Protein AF-A0A2E7LNW0-F1 (afdb_monomer_lite)

Secondary structure (DSSP, 8-state):
-HHHHHT--PPPTHHHHS-----SGGGG-S-EEEEEETTS--HHHHHHHHHHTT-TTEEEEEESS-S-HHHHSHHHHHHHHHHH-

Foldseek 3Di:
DVVVVVPDDDDDCVVVVDDDDCPVCVVVPQFAEQEAQPCADDPVSVVVLVVCPPPPSYHYHYDPHYPPCCVTPVPVVVVVVVVRD

Structure (mmCIF, N/CA/C/O backbone):
data_AF-A0A2E7LNW0-F1
#
_entry.id   AF-A0A2E7LNW0-F1
#
loop_
_atom_site.group_PDB
_atom_site.id
_atom_site.type_symbol
_atom_site.label_atom_id
_atom_site.label_alt_id
_atom_site.label_comp_id
_atom_site.label_asym_id
_atom_site.label_entity_id
_atom_site.label_seq_id
_atom_site.pdbx_PDB_ins_code
_atom_site.Cartn_x
_atom_site.Cartn_y
_atom_site.Cartn_z
_atom_site.occupancy
_atom_site.B_iso_or_equiv
_atom_site.auth_seq_id
_atom_site.auth_comp_id
_atom_site.auth_asym_id
_atom_site.auth_atom_id
_atom_site.pdbx_PDB_model_num
ATOM 1 N N . ARG A 1 1 ? 5.318 -2.209 -18.027 1.00 70.38 1 ARG A N 1
ATOM 2 C CA . ARG A 1 1 ? 6.540 -1.936 -17.228 1.00 70.38 1 ARG A CA 1
ATOM 3 C C . ARG A 1 1 ? 7.416 -0.827 -17.825 1.00 70.38 1 ARG A C 1
ATOM 5 O O . ARG A 1 1 ? 7.451 0.230 -17.218 1.00 70.38 1 ARG A O 1
ATOM 12 N N . TYR A 1 2 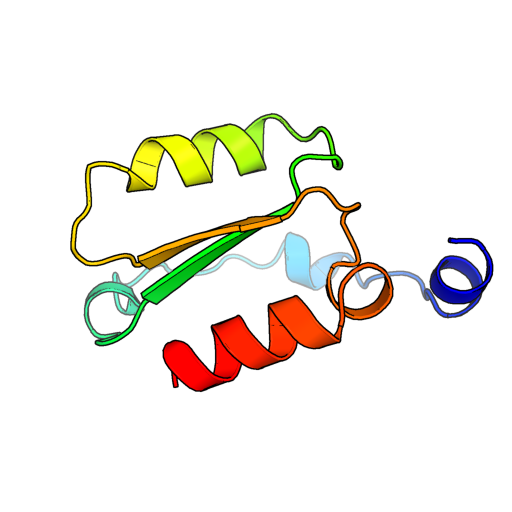? 8.005 -0.984 -19.020 1.00 80.81 2 TYR A N 1
ATOM 13 C CA . TYR A 1 2 ? 8.892 0.033 -19.633 1.00 80.81 2 TYR A CA 1
ATOM 14 C C . TYR A 1 2 ? 8.313 1.447 -19.737 1.00 80.81 2 TYR A C 1
ATOM 16 O O . TYR A 1 2 ? 8.995 2.413 -19.421 1.00 80.81 2 TYR A O 1
ATOM 24 N N . TRP A 1 3 ? 7.047 1.575 -20.143 1.00 86.38 3 TRP A N 1
ATOM 25 C CA . TRP A 1 3 ? 6.387 2.880 -20.180 1.00 86.38 3 TRP A CA 1
ATOM 26 C C . TRP A 1 3 ? 6.356 3.544 -18.795 1.00 86.38 3 TRP A C 1
ATOM 28 O O . TRP A 1 3 ? 6.748 4.695 -18.666 1.00 86.38 3 TRP A O 1
ATOM 38 N N . PHE A 1 4 ? 5.984 2.812 -17.743 1.00 84.38 4 PHE A N 1
ATOM 39 C CA . PHE A 1 4 ? 5.940 3.361 -16.387 1.00 84.38 4 PHE A CA 1
ATOM 40 C C . PHE A 1 4 ? 7.336 3.735 -15.872 1.00 84.38 4 PHE A C 1
ATOM 42 O O . PHE A 1 4 ? 7.525 4.806 -15.308 1.00 84.38 4 PHE A O 1
ATOM 49 N N . GLU A 1 5 ? 8.333 2.884 -16.121 1.00 87.00 5 GLU A N 1
ATOM 50 C CA . GLU A 1 5 ? 9.730 3.161 -15.764 1.00 87.00 5 GLU A CA 1
ATOM 51 C C . GLU A 1 5 ? 10.272 4.397 -16.500 1.00 87.00 5 GLU A C 1
ATOM 53 O O . GLU A 1 5 ? 11.022 5.169 -15.911 1.00 87.00 5 GLU A O 1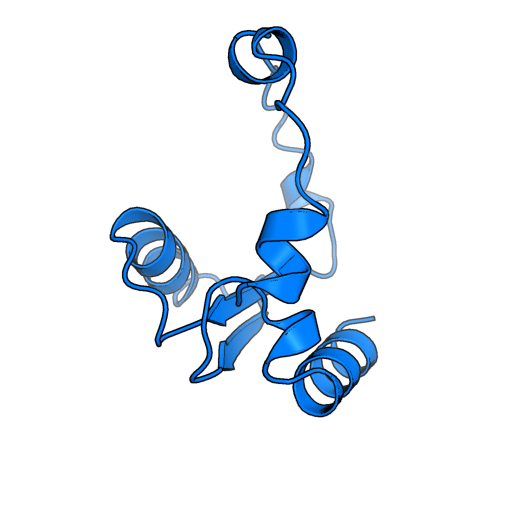
ATOM 58 N N . SER A 1 6 ? 9.837 4.649 -17.742 1.00 93.00 6 SER A N 1
ATOM 59 C CA . SER A 1 6 ? 10.220 5.855 -18.494 1.00 93.00 6 SER A CA 1
ATOM 60 C C . SER A 1 6 ? 9.661 7.159 -17.916 1.00 93.00 6 SER A C 1
ATOM 62 O O . SER A 1 6 ? 10.179 8.231 -18.220 1.00 93.00 6 SER A O 1
ATOM 64 N N . LEU A 1 7 ? 8.625 7.076 -17.076 1.00 91.81 7 LEU A N 1
ATOM 65 C CA . LEU A 1 7 ? 8.046 8.223 -16.377 1.00 91.81 7 LEU A CA 1
ATOM 66 C C . LEU A 1 7 ? 8.720 8.489 -15.022 1.00 91.81 7 LEU A C 1
ATOM 68 O O . LEU A 1 7 ? 8.437 9.508 -14.395 1.00 91.81 7 LEU A O 1
ATOM 72 N N . ALA A 1 8 ? 9.584 7.587 -14.546 1.00 91.38 8 ALA A N 1
ATOM 73 C CA . ALA A 1 8 ? 10.239 7.727 -13.253 1.00 91.38 8 ALA A CA 1
ATOM 74 C C . ALA A 1 8 ? 11.378 8.758 -13.302 1.00 91.38 8 ALA A C 1
ATOM 76 O O . ALA A 1 8 ? 12.205 8.770 -14.212 1.00 91.38 8 ALA A O 1
ATOM 77 N N . THR A 1 9 ? 11.462 9.591 -12.266 1.00 94.44 9 THR A N 1
ATOM 78 C CA . THR A 1 9 ? 12.573 10.525 -12.030 1.00 94.44 9 THR A CA 1
ATOM 79 C C . THR A 1 9 ? 13.313 10.145 -10.745 1.00 94.44 9 THR A C 1
ATOM 81 O O . THR A 1 9 ? 12.739 9.452 -9.902 1.00 94.44 9 THR A O 1
ATOM 84 N N . PRO A 1 10 ? 14.561 10.602 -10.527 1.00 94.44 10 PRO A N 1
ATOM 85 C CA . PRO A 1 10 ? 15.253 10.373 -9.260 1.00 94.44 10 PRO A CA 1
ATOM 86 C C . PRO A 1 10 ? 14.434 10.868 -8.055 1.00 94.44 10 PRO A C 1
ATOM 88 O O . PRO A 1 10 ? 14.040 12.033 -8.008 1.00 94.44 10 PRO A O 1
ATOM 91 N N . GLN A 1 11 ? 14.195 9.991 -7.074 1.00 92.56 11 GLN A N 1
ATOM 92 C CA . GLN A 1 11 ? 13.530 10.347 -5.818 1.00 92.56 11 GLN A CA 1
ATOM 93 C C . GLN A 1 11 ? 14.507 11.135 -4.923 1.00 92.56 11 GLN A C 1
ATOM 95 O O . GLN A 1 11 ? 15.608 10.641 -4.660 1.00 92.56 11 GLN A O 1
ATOM 100 N N . PRO A 1 12 ? 14.143 12.326 -4.408 1.00 95.19 12 PRO A N 1
ATOM 101 C CA . PRO A 1 12 ? 14.983 13.054 -3.460 1.00 95.19 12 PRO A CA 1
ATOM 102 C C . PRO A 1 12 ? 15.262 12.222 -2.200 1.00 95.19 12 PRO A C 1
ATOM 104 O O . PRO A 1 12 ? 14.339 11.817 -1.502 1.00 95.19 12 PRO A O 1
ATOM 107 N N . ILE A 1 13 ? 16.537 11.991 -1.870 1.00 95.56 13 ILE A N 1
ATOM 108 C CA . ILE A 1 13 ? 16.906 11.118 -0.740 1.00 95.56 13 ILE A CA 1
ATOM 109 C C . ILE A 1 13 ? 16.543 11.709 0.633 1.00 95.56 13 ILE A C 1
ATOM 111 O O . ILE A 1 13 ? 16.286 10.968 1.580 1.00 95.56 13 ILE A O 1
ATOM 115 N N . GLY A 1 14 ? 16.486 13.042 0.746 1.00 96.12 14 GLY A N 1
ATOM 116 C CA . GLY A 1 14 ? 16.255 13.737 2.016 1.00 96.12 14 GLY A CA 1
ATOM 117 C C . GLY A 1 14 ? 14.943 13.349 2.702 1.00 96.12 14 GLY A C 1
ATOM 118 O O . GLY A 1 14 ? 14.919 13.222 3.920 1.00 96.12 14 GLY A O 1
ATOM 119 N N . THR A 1 15 ? 13.880 13.064 1.940 1.00 93.25 15 THR A N 1
ATOM 120 C CA . THR A 1 15 ? 12.579 12.668 2.509 1.00 93.25 15 THR A CA 1
ATOM 121 C C . THR A 1 15 ? 12.624 11.311 3.206 1.00 93.25 15 THR A C 1
ATOM 123 O O . THR A 1 15 ? 11.859 11.086 4.133 1.00 93.25 15 THR A O 1
ATOM 126 N N . SER A 1 16 ? 13.513 10.410 2.777 1.00 93.38 16 SER A N 1
ATOM 127 C CA . SER A 1 16 ? 13.680 9.088 3.395 1.00 93.38 16 SER A CA 1
ATOM 128 C C . SER A 1 16 ? 14.540 9.130 4.660 1.00 93.38 16 SER A C 1
ATOM 130 O O . SER A 1 16 ? 14.472 8.215 5.473 1.00 93.38 16 SER A O 1
ATOM 132 N N . LEU A 1 17 ? 15.373 10.166 4.804 1.00 96.06 17 LEU A N 1
ATOM 133 C CA . LEU A 1 17 ? 16.266 10.365 5.951 1.00 96.06 17 LEU A CA 1
ATOM 134 C C . LEU A 1 17 ? 15.679 11.312 7.001 1.00 96.06 17 LEU A C 1
ATOM 136 O O . LEU A 1 17 ? 16.193 11.391 8.114 1.00 96.06 17 LEU A O 1
ATOM 140 N N . GLN A 1 18 ? 14.631 12.050 6.644 1.00 96.12 18 GLN A N 1
ATOM 141 C CA . GLN A 1 18 ? 13.957 12.953 7.556 1.00 96.12 18 GLN A CA 1
ATOM 142 C C . GLN A 1 18 ? 13.227 12.153 8.639 1.00 96.12 18 GLN A C 1
ATOM 144 O O . GLN A 1 18 ? 12.367 11.322 8.351 1.00 96.12 18 GLN A O 1
ATOM 149 N N . GLU A 1 19 ? 13.557 12.436 9.897 1.00 96.25 19 GLU A N 1
ATOM 150 C CA . GLU A 1 19 ? 12.892 11.828 11.043 1.00 96.25 19 GLU A CA 1
ATOM 151 C C . GLU A 1 19 ? 11.405 12.212 11.090 1.00 96.25 19 GLU A C 1
ATOM 153 O O . GLU A 1 19 ? 11.022 13.353 10.809 1.00 96.25 19 GLU A O 1
ATOM 158 N N . ILE A 1 20 ? 10.565 11.251 11.477 1.00 94.69 20 ILE A N 1
ATOM 159 C CA . ILE A 1 20 ? 9.140 11.464 11.721 1.00 94.69 20 ILE A CA 1
ATOM 160 C C . ILE A 1 20 ? 8.786 11.093 13.159 1.00 94.69 20 ILE A C 1
ATOM 162 O O . ILE A 1 20 ? 9.258 10.094 13.699 1.00 94.69 20 ILE A O 1
ATOM 166 N N . THR A 1 21 ? 7.893 11.867 13.772 1.00 95.94 21 THR A N 1
ATOM 167 C CA . THR A 1 21 ? 7.328 11.539 15.085 1.00 95.94 21 THR A CA 1
ATOM 168 C C . THR A 1 21 ? 6.021 10.770 14.912 1.00 95.94 21 THR A C 1
ATOM 170 O O . THR A 1 21 ? 5.014 11.317 14.457 1.00 95.94 21 THR A O 1
ATOM 173 N N . LEU A 1 22 ? 6.009 9.497 15.310 1.00 95.56 22 LEU A N 1
ATOM 174 C CA . LEU A 1 22 ? 4.803 8.670 15.296 1.00 95.56 22 LEU A CA 1
ATOM 175 C C . LEU A 1 22 ? 3.945 8.962 16.532 1.00 95.56 22 LEU A C 1
ATOM 177 O O . LEU A 1 22 ? 4.214 8.488 17.629 1.00 95.56 22 LEU A O 1
ATOM 181 N N . THR A 1 23 ? 2.878 9.736 16.348 1.00 96.44 23 THR A N 1
ATOM 182 C CA . THR A 1 23 ? 1.976 10.161 17.437 1.00 96.44 23 THR A CA 1
ATOM 183 C C . THR A 1 23 ? 0.848 9.170 17.738 1.00 96.44 23 THR A C 1
ATOM 185 O O . THR A 1 23 ? 0.003 9.432 18.589 1.00 96.44 23 THR A O 1
ATOM 188 N N . GLY A 1 24 ? 0.760 8.065 16.992 1.00 95.38 24 GLY A N 1
ATOM 189 C CA . GLY A 1 24 ? -0.401 7.170 17.031 1.00 95.38 24 GLY A CA 1
A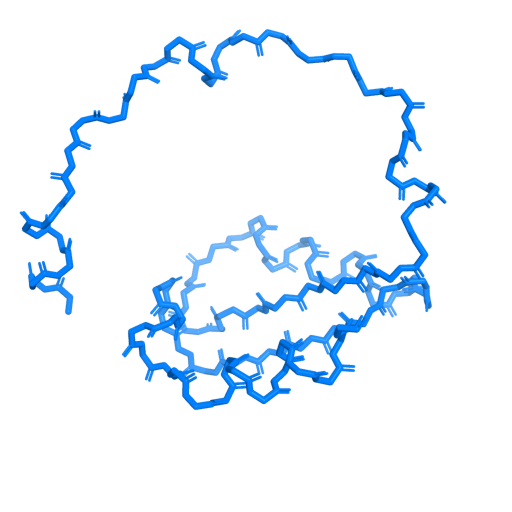TOM 190 C C . GLY A 1 24 ? -1.649 7.749 16.353 1.00 95.38 24 GLY A C 1
ATOM 191 O O . GLY A 1 24 ? -2.724 7.163 16.452 1.00 95.38 24 GLY A O 1
ATOM 192 N N . ALA A 1 25 ? -1.529 8.868 15.623 1.00 95.06 25 ALA A N 1
ATOM 193 C CA . ALA A 1 25 ? -2.643 9.503 14.913 1.00 95.06 25 ALA A CA 1
ATOM 194 C C . ALA A 1 25 ? -3.385 8.561 13.947 1.00 95.06 25 ALA A C 1
ATOM 196 O O . ALA A 1 25 ? -4.572 8.773 13.712 1.00 95.06 25 ALA A O 1
ATOM 197 N N . ILE A 1 26 ? -2.723 7.509 13.453 1.00 92.94 26 ILE A N 1
ATOM 198 C CA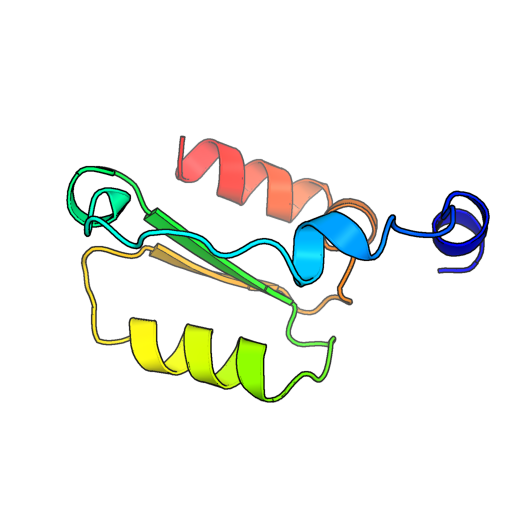 . ILE A 1 26 ? -3.331 6.449 12.638 1.00 92.94 26 ILE A CA 1
ATOM 199 C C . ILE A 1 26 ? -4.517 5.765 13.336 1.00 92.94 26 ILE A C 1
ATOM 201 O O . ILE A 1 26 ? -5.479 5.389 12.676 1.00 92.94 26 ILE A O 1
ATOM 205 N N . ASN A 1 27 ? -4.512 5.681 14.670 1.00 91.75 27 ASN A N 1
ATOM 206 C CA . ASN A 1 27 ? -5.607 5.090 15.445 1.00 91.75 27 ASN A CA 1
ATOM 207 C C . ASN A 1 27 ? -6.891 5.932 15.398 1.00 91.75 27 ASN A C 1
ATOM 209 O O . ASN A 1 27 ? -7.956 5.442 15.756 1.00 91.75 27 ASN A O 1
ATOM 213 N N . ARG A 1 28 ? -6.803 7.194 14.954 1.00 95.12 28 ARG A N 1
ATOM 214 C CA . ARG A 1 28 ? -7.960 8.080 14.752 1.00 95.12 28 ARG A CA 1
ATOM 215 C C . ARG A 1 28 ? -8.551 7.974 13.346 1.00 95.12 28 ARG A C 1
ATOM 217 O O . ARG A 1 28 ? -9.582 8.587 13.093 1.00 95.12 28 ARG A O 1
ATOM 224 N N . VAL A 1 29 ? -7.904 7.248 12.431 1.00 94.69 29 VAL A N 1
ATOM 225 C CA . VAL A 1 29 ? -8.406 7.050 11.069 1.00 94.69 29 VAL A CA 1
ATOM 226 C C . VAL A 1 29 ? -9.507 5.982 11.114 1.00 94.69 29 VAL A C 1
ATOM 228 O O . VAL A 1 29 ? -9.207 4.833 11.445 1.00 94.69 29 VAL A O 1
ATOM 231 N N . PRO A 1 30 ? -10.771 6.329 10.800 1.00 93.56 30 PRO A N 1
ATOM 232 C CA . PRO A 1 30 ? -11.903 5.424 11.002 1.00 93.56 30 PRO A CA 1
ATOM 233 C C . PRO A 1 30 ? -11.960 4.289 9.975 1.00 93.56 30 PRO A C 1
ATOM 235 O O . PRO A 1 30 ? -12.479 3.220 10.277 1.00 93.56 30 PRO A O 1
ATOM 238 N N . LYS A 1 31 ? -11.434 4.514 8.766 1.00 95.38 31 LYS A N 1
ATOM 239 C CA . LYS A 1 31 ? -11.398 3.533 7.679 1.00 95.38 31 LYS A CA 1
ATOM 240 C C . LYS A 1 31 ? -9.956 3.329 7.243 1.00 95.38 31 LYS A C 1
ATOM 242 O O . LYS A 1 31 ? -9.319 4.261 6.756 1.00 95.38 31 LYS A O 1
ATOM 247 N N . LYS A 1 32 ? -9.437 2.121 7.439 1.00 96.25 32 LYS A N 1
ATOM 248 C CA . LYS A 1 32 ? -8.080 1.738 7.046 1.00 96.25 32 LYS A CA 1
ATOM 249 C C . LYS A 1 32 ? -8.168 0.524 6.138 1.00 96.25 32 LYS A C 1
ATOM 251 O O . LYS A 1 32 ? -8.892 -0.424 6.441 1.00 96.25 32 LYS A O 1
ATOM 256 N N . CYS A 1 33 ? -7.435 0.551 5.034 1.00 97.06 33 CYS A N 1
ATOM 257 C CA . CYS A 1 33 ? -7.324 -0.597 4.151 1.00 97.06 33 CYS A CA 1
ATOM 258 C C . CYS A 1 33 ? -5.873 -0.845 3.749 1.00 97.06 33 CYS A C 1
ATOM 260 O O . CYS A 1 33 ? -5.058 0.080 3.722 1.00 97.06 33 CYS A O 1
ATOM 262 N N . TYR A 1 34 ? -5.560 -2.102 3.454 1.00 97.56 34 TYR A N 1
ATOM 263 C CA . TYR A 1 34 ? -4.284 -2.511 2.884 1.00 97.56 34 TYR A CA 1
ATOM 264 C C . TYR A 1 34 ? -4.553 -3.380 1.656 1.00 97.56 34 TYR A C 1
ATOM 266 O O . TYR A 1 34 ? -5.308 -4.348 1.739 1.00 97.56 34 TYR A O 1
ATOM 274 N N . ILE A 1 35 ? -3.917 -3.048 0.531 1.00 97.94 35 ILE A N 1
ATOM 275 C CA . ILE A 1 35 ? -4.063 -3.762 -0.743 1.00 97.94 35 ILE A CA 1
ATOM 276 C C . ILE A 1 35 ? -2.713 -4.395 -1.102 1.00 97.94 35 ILE A C 1
ATOM 278 O O . ILE A 1 35 ? -1.729 -3.693 -1.338 1.00 97.94 35 ILE A O 1
ATOM 282 N N . ARG A 1 36 ? -2.642 -5.729 -1.123 1.00 98.12 36 ARG A N 1
ATOM 283 C CA . ARG A 1 36 ? -1.420 -6.503 -1.388 1.00 98.12 36 ARG A CA 1
ATOM 284 C C . ARG A 1 36 ? -1.336 -6.921 -2.859 1.00 98.12 36 ARG A C 1
ATOM 286 O O . ARG A 1 36 ? -2.115 -7.743 -3.321 1.00 98.12 36 ARG A O 1
ATOM 293 N N . ALA A 1 37 ? -0.316 -6.441 -3.569 1.00 98.19 37 ALA A N 1
ATOM 294 C CA . ALA A 1 37 ? -0.022 -6.856 -4.946 1.00 98.19 37 ALA A CA 1
ATOM 295 C C . ALA A 1 37 ? 0.813 -8.154 -4.995 1.00 98.19 37 ALA A C 1
ATOM 297 O O . ALA A 1 37 ? 2.043 -8.110 -4.945 1.00 98.19 37 ALA A O 1
ATOM 298 N N . THR A 1 38 ? 0.177 -9.323 -5.005 1.00 97.69 38 THR A N 1
ATOM 299 C CA . THR A 1 38 ? 0.828 -10.607 -4.670 1.00 97.69 38 THR A CA 1
ATOM 300 C C . THR A 1 38 ? 1.889 -11.071 -5.664 1.00 97.69 38 THR A C 1
ATOM 302 O O . THR A 1 38 ? 2.796 -11.788 -5.249 1.00 97.69 38 THR A O 1
ATOM 305 N N . ALA A 1 39 ? 1.851 -10.622 -6.924 1.00 96.94 39 ALA A N 1
ATOM 306 C CA . ALA A 1 39 ? 2.898 -10.931 -7.904 1.00 96.94 39 ALA A CA 1
ATOM 307 C C . ALA A 1 39 ? 4.147 -10.035 -7.759 1.00 96.94 39 ALA A C 1
ATOM 309 O O . ALA A 1 39 ? 5.155 -10.255 -8.429 1.00 96.94 39 ALA A O 1
ATOM 310 N N . TYR A 1 40 ? 4.115 -9.034 -6.872 1.00 95.81 40 TYR A N 1
ATOM 311 C CA . TYR A 1 40 ? 5.301 -8.298 -6.443 1.00 95.81 40 TYR A CA 1
ATOM 312 C C . TYR A 1 40 ? 5.882 -8.921 -5.170 1.00 95.81 40 TYR A C 1
ATOM 314 O O . TYR A 1 40 ? 5.336 -8.765 -4.070 1.00 95.81 40 TYR A O 1
ATOM 322 N N . GLU A 1 41 ? 6.993 -9.641 -5.319 1.00 95.00 41 GLU A N 1
ATOM 323 C CA . GLU A 1 41 ? 7.696 -10.294 -4.216 1.00 95.00 41 GLU A CA 1
ATOM 324 C C . GLU A 1 41 ? 8.462 -9.269 -3.371 1.00 95.00 41 GLU A C 1
ATOM 326 O O . GLU A 1 41 ? 9.498 -8.740 -3.771 1.00 95.00 41 GLU A O 1
ATOM 331 N N . HIS A 1 42 ? 7.942 -8.978 -2.177 1.00 95.06 42 HIS A N 1
ATOM 332 C CA . HIS A 1 42 ? 8.602 -8.102 -1.216 1.00 95.06 42 HIS A CA 1
ATOM 333 C C . HIS A 1 42 ? 8.272 -8.537 0.214 1.00 95.06 42 HIS A C 1
ATOM 335 O O . HIS A 1 42 ? 7.136 -8.394 0.676 1.00 95.06 42 HIS A O 1
ATOM 341 N N . GLN A 1 43 ? 9.277 -9.060 0.923 1.00 91.50 43 GLN A N 1
ATOM 342 C CA . GLN A 1 43 ? 9.110 -9.702 2.236 1.00 91.50 43 GLN A CA 1
ATOM 343 C C . GLN A 1 43 ? 8.394 -8.815 3.264 1.00 91.50 43 GLN A C 1
ATOM 345 O O . GLN A 1 43 ? 7.506 -9.278 3.974 1.00 91.50 43 GLN A O 1
ATOM 350 N N . TYR A 1 44 ? 8.706 -7.517 3.289 1.00 96.56 44 TYR A N 1
ATOM 351 C CA . TYR A 1 44 ? 8.097 -6.591 4.241 1.00 96.56 44 TYR A CA 1
ATOM 352 C C . TYR A 1 44 ? 6.625 -6.318 3.928 1.00 96.56 44 TYR A C 1
ATOM 354 O O . TYR A 1 44 ? 5.824 -6.178 4.843 1.00 96.56 44 TYR A O 1
ATOM 362 N N . PHE A 1 45 ? 6.235 -6.292 2.649 1.00 96.94 45 PHE A N 1
ATOM 363 C CA . PHE A 1 45 ? 4.839 -6.027 2.280 1.00 96.94 45 PHE A CA 1
ATOM 364 C C . PHE A 1 45 ? 3.946 -7.214 2.631 1.00 96.94 45 PHE A C 1
ATOM 366 O O . PHE A 1 45 ? 2.831 -7.026 3.110 1.00 96.94 45 PHE A O 1
ATOM 373 N N . GLN A 1 46 ? 4.465 -8.432 2.462 1.00 96.31 46 GLN A N 1
ATOM 374 C CA . GLN A 1 46 ? 3.775 -9.626 2.929 1.00 96.31 46 GLN A CA 1
ATOM 375 C C . GLN A 1 46 ? 3.661 -9.643 4.460 1.00 96.31 46 GLN A C 1
ATOM 377 O O . GLN A 1 46 ? 2.568 -9.838 4.981 1.00 96.31 46 GLN A O 1
ATOM 382 N N . ALA A 1 47 ? 4.749 -9.342 5.176 1.00 97.62 47 ALA A N 1
ATOM 383 C CA . ALA A 1 47 ? 4.739 -9.287 6.637 1.00 97.62 47 ALA A CA 1
ATOM 384 C C . ALA A 1 47 ? 3.732 -8.261 7.189 1.00 97.62 47 ALA A C 1
ATOM 386 O O . ALA A 1 47 ? 3.025 -8.560 8.150 1.00 97.62 47 ALA A O 1
ATOM 387 N N . TYR A 1 48 ? 3.616 -7.077 6.574 1.00 96.81 48 TYR A N 1
ATOM 388 C CA . TYR A 1 48 ? 2.606 -6.091 6.968 1.00 96.81 48 TYR A CA 1
ATOM 389 C C . TYR A 1 48 ? 1.190 -6.611 6.729 1.00 96.81 48 TYR A C 1
ATOM 391 O O . TYR A 1 48 ? 0.381 -6.569 7.653 1.00 96.81 48 TYR A O 1
ATOM 399 N N . TYR A 1 49 ? 0.906 -7.163 5.545 1.00 97.94 49 TYR A N 1
ATOM 400 C CA . TYR A 1 49 ? -0.395 -7.767 5.247 1.00 97.94 49 TYR A CA 1
ATOM 401 C C . TYR A 1 49 ? -0.769 -8.838 6.277 1.00 97.94 49 TYR A C 1
ATOM 403 O O . TYR A 1 49 ? -1.862 -8.810 6.837 1.00 97.94 49 TYR A O 1
ATOM 411 N N . ASP A 1 50 ? 0.164 -9.740 6.585 1.00 97.81 50 ASP A N 1
ATOM 412 C CA . ASP A 1 50 ? -0.059 -10.821 7.541 1.00 97.81 50 ASP A CA 1
ATOM 413 C C . ASP A 1 50 ? -0.256 -10.309 8.972 1.00 97.81 50 ASP A C 1
ATOM 415 O O . ASP A 1 50 ? -1.150 -10.791 9.666 1.00 97.81 50 ASP A O 1
ATOM 419 N N . SER A 1 51 ? 0.503 -9.293 9.400 1.00 96.94 51 SER A N 1
ATOM 420 C CA . SER A 1 51 ? 0.347 -8.691 10.734 1.00 96.94 51 SER A CA 1
ATOM 421 C C . SER A 1 51 ? -1.017 -8.033 10.952 1.00 96.94 51 SER A C 1
ATOM 423 O O . SER A 1 51 ? -1.490 -7.951 12.083 1.00 96.94 51 SER A O 1
ATOM 425 N N . LEU A 1 52 ? -1.666 -7.585 9.873 1.00 97.25 52 LEU A N 1
ATOM 426 C CA . LEU A 1 52 ? -2.958 -6.910 9.928 1.00 97.25 52 LEU A CA 1
ATOM 427 C C . LEU A 1 52 ? -4.139 -7.887 9.889 1.00 97.25 52 LEU A C 1
ATOM 429 O O . LEU A 1 52 ? -5.256 -7.483 10.191 1.00 97.25 52 LEU A O 1
ATOM 433 N N . LYS A 1 53 ? -3.928 -9.174 9.572 1.00 97.00 53 LYS A N 1
ATOM 434 C CA . LYS A 1 53 ? -5.016 -10.170 9.481 1.00 97.00 53 LYS A CA 1
ATOM 435 C C . LYS A 1 53 ? -5.792 -10.346 10.786 1.00 97.00 53 LYS A C 1
ATOM 437 O O . LYS A 1 53 ? -6.966 -10.701 10.748 1.00 97.00 53 LYS A O 1
ATOM 442 N N . SER A 1 54 ? -5.147 -10.118 11.929 1.00 95.94 54 SER A N 1
ATOM 443 C CA . SER A 1 54 ? -5.790 -10.176 13.246 1.00 95.94 54 SER A CA 1
ATOM 444 C C . SER A 1 54 ? -6.387 -8.843 13.710 1.00 95.94 54 SER A C 1
ATOM 446 O O . SER A 1 54 ? -7.026 -8.811 14.758 1.00 95.94 54 SER A O 1
ATOM 448 N N . ASP A 1 55 ? -6.176 -7.746 12.979 1.00 95.81 55 ASP A N 1
ATOM 449 C CA . ASP A 1 55 ? -6.679 -6.418 13.334 1.00 95.81 55 ASP A CA 1
ATOM 450 C C . ASP A 1 55 ? -7.940 -6.090 12.522 1.00 95.81 55 ASP A C 1
ATOM 452 O O . ASP A 1 55 ? -7.879 -5.655 11.373 1.00 95.81 55 ASP A O 1
ATOM 456 N N . SER A 1 56 ? -9.107 -6.258 13.150 1.00 94.38 56 SER A N 1
ATOM 457 C CA . SER A 1 56 ? -10.410 -5.995 12.524 1.00 94.38 56 SER A CA 1
ATOM 458 C C . SER A 1 56 ? -10.654 -4.524 12.175 1.00 94.38 56 SER A C 1
ATOM 460 O O . SER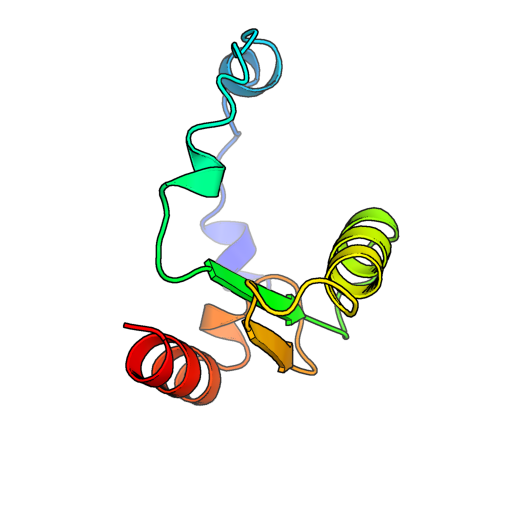 A 1 56 ? -11.624 -4.216 11.483 1.00 94.38 56 SER A O 1
ATOM 462 N N . SER A 1 57 ? -9.792 -3.605 12.624 1.00 95.06 57 SER A N 1
ATOM 463 C CA . SER A 1 57 ? -9.854 -2.199 12.222 1.00 95.06 57 SER A CA 1
ATOM 464 C C . SER A 1 57 ? -9.281 -1.940 10.822 1.00 95.06 57 SER A C 1
ATOM 466 O O . SER A 1 57 ? -9.341 -0.802 10.347 1.00 95.06 57 SER A O 1
ATOM 468 N N . TRP A 1 58 ? -8.744 -2.968 10.155 1.00 97.31 58 TRP A N 1
ATOM 469 C CA . TRP A 1 58 ? -8.265 -2.919 8.776 1.00 97.31 58 TRP A CA 1
ATOM 470 C C . TRP A 1 58 ? -9.105 -3.794 7.851 1.00 97.31 58 TRP A C 1
ATOM 472 O O . TRP A 1 58 ? -9.416 -4.942 8.159 1.00 97.31 58 TRP A O 1
ATOM 482 N N . LYS A 1 59 ? -9.402 -3.274 6.658 1.00 97.69 59 LYS A N 1
ATOM 483 C CA . LYS A 1 59 ? -9.909 -4.073 5.539 1.00 97.69 59 LYS A CA 1
ATOM 484 C C . LYS A 1 59 ? -8.744 -4.501 4.650 1.00 97.69 59 LYS A C 1
ATOM 486 O O . LYS A 1 59 ? -7.959 -3.663 4.205 1.00 97.69 59 LYS A O 1
ATOM 491 N N . LEU A 1 60 ? -8.612 -5.800 4.416 1.00 98.25 60 LEU A N 1
ATOM 492 C CA . LEU A 1 60 ? -7.515 -6.366 3.637 1.00 98.25 60 LEU A CA 1
ATOM 493 C C . LEU A 1 60 ? -8.009 -6.820 2.269 1.00 98.25 60 LEU A C 1
ATOM 495 O O . LEU A 1 60 ? -9.051 -7.462 2.165 1.00 98.25 60 LEU A O 1
ATOM 499 N N . PHE A 1 61 ? -7.230 -6.500 1.244 1.00 98.12 61 PHE A N 1
ATOM 500 C CA . PHE A 1 61 ? -7.426 -6.964 -0.120 1.00 98.12 61 PHE A CA 1
ATOM 501 C C . PHE A 1 61 ? -6.104 -7.475 -0.665 1.00 98.12 61 PHE A C 1
ATOM 503 O O . PHE A 1 61 ? -5.035 -6.968 -0.313 1.00 98.12 61 PHE A O 1
ATOM 510 N N . ASP A 1 62 ? -6.174 -8.420 -1.585 1.00 97.44 62 ASP A N 1
ATOM 511 C CA . ASP A 1 62 ? -5.039 -8.805 -2.397 1.00 97.44 62 ASP A CA 1
ATOM 512 C C . ASP A 1 62 ? -5.437 -8.894 -3.870 1.00 97.44 62 ASP A C 1
ATOM 514 O O . ASP A 1 62 ? -6.588 -9.137 -4.221 1.00 97.44 62 ASP A O 1
ATOM 518 N N . LEU A 1 63 ? -4.475 -8.584 -4.733 1.00 98.31 63 LEU A N 1
ATOM 519 C CA . LEU A 1 63 ? -4.617 -8.584 -6.182 1.00 98.31 63 LEU A CA 1
ATOM 520 C C . LEU A 1 63 ? -3.383 -9.251 -6.774 1.00 98.31 63 LEU A C 1
ATOM 522 O O . LEU A 1 63 ? -2.253 -8.942 -6.385 1.00 98.31 63 LEU A O 1
ATOM 526 N N . HIS A 1 64 ? -3.579 -10.156 -7.729 1.00 97.75 64 HIS A N 1
ATOM 527 C CA . HIS A 1 64 ? -2.474 -10.849 -8.385 1.00 97.75 64 HIS A CA 1
ATOM 528 C C . HIS A 1 64 ? -1.850 -9.999 -9.497 1.00 97.75 64 HIS A C 1
ATOM 530 O O . HIS A 1 64 ? -2.012 -10.267 -10.683 1.00 97.75 64 HIS A O 1
ATOM 536 N N . CYS A 1 65 ? -1.135 -8.949 -9.092 1.00 96.94 65 CYS A N 1
ATOM 537 C CA . CYS A 1 65 ? -0.476 -7.996 -9.980 1.00 96.94 65 CYS A CA 1
ATOM 538 C C . CYS A 1 65 ? 0.882 -7.531 -9.435 1.00 96.94 65 CYS A C 1
ATOM 540 O O . CYS A 1 65 ? 1.269 -7.864 -8.307 1.00 96.94 65 CYS A O 1
ATOM 542 N N . GLY A 1 66 ? 1.633 -6.804 -10.265 1.00 95.25 66 GLY A N 1
ATOM 543 C CA . GLY A 1 66 ? 2.894 -6.186 -9.884 1.00 95.25 66 GLY A CA 1
ATOM 544 C C . GLY A 1 66 ? 2.691 -4.957 -8.995 1.00 95.25 66 GLY A C 1
ATOM 545 O O . GLY A 1 66 ? 1.584 -4.601 -8.607 1.00 95.25 66 GLY A O 1
ATOM 546 N N . HIS A 1 67 ? 3.789 -4.279 -8.652 1.00 93.62 67 HIS A N 1
ATOM 547 C CA . HIS A 1 67 ? 3.746 -3.164 -7.697 1.00 93.62 67 HIS A CA 1
ATOM 548 C C . HIS A 1 67 ? 2.861 -1.994 -8.157 1.00 93.62 67 HIS A C 1
ATOM 550 O O . HIS A 1 67 ? 2.309 -1.268 -7.334 1.00 93.62 67 HIS A O 1
ATOM 556 N N . ILE A 1 68 ? 2.722 -1.814 -9.471 1.00 94.06 68 ILE A N 1
ATOM 557 C CA . ILE A 1 68 ? 1.985 -0.703 -10.073 1.00 94.06 68 ILE A CA 1
ATOM 558 C C . ILE A 1 68 ? 0.532 -1.137 -10.292 1.00 94.06 68 ILE A C 1
ATOM 560 O O . ILE A 1 68 ? 0.066 -1.269 -11.421 1.00 94.06 68 ILE A O 1
ATOM 564 N N . VAL A 1 69 ? -0.185 -1.373 -9.189 1.00 96.44 69 VAL A N 1
ATOM 565 C CA . VAL A 1 69 ? -1.557 -1.917 -9.181 1.00 96.44 69 VAL A CA 1
ATOM 566 C C . VAL A 1 69 ? -2.497 -1.111 -10.080 1.00 96.44 69 VAL A C 1
ATOM 568 O O . VAL A 1 69 ? -3.289 -1.683 -10.816 1.00 96.44 69 VAL A O 1
ATOM 571 N N . MET A 1 70 ? -2.368 0.218 -10.091 1.00 95.06 70 MET A N 1
ATOM 572 C CA . MET A 1 70 ? -3.195 1.102 -10.918 1.00 95.06 70 MET A CA 1
ATOM 573 C C . MET A 1 70 ? -2.938 0.989 -12.425 1.00 95.06 70 MET A C 1
ATOM 575 O O . MET A 1 70 ? -3.759 1.452 -13.207 1.00 95.06 70 MET A O 1
ATOM 579 N N . ALA A 1 71 ? -1.802 0.430 -12.842 1.00 94.00 71 ALA A N 1
ATOM 580 C CA . ALA A 1 71 ? -1.532 0.141 -14.248 1.00 94.00 71 ALA A CA 1
ATOM 581 C C . ALA A 1 71 ? -1.911 -1.301 -14.605 1.00 94.00 71 ALA A C 1
ATOM 583 O O . ALA A 1 71 ? -2.376 -1.544 -15.715 1.00 94.00 71 ALA A O 1
ATOM 584 N N . ASP A 1 72 ? -1.715 -2.235 -13.672 1.00 95.38 72 ASP A N 1
ATOM 585 C CA . ASP A 1 72 ? -1.925 -3.662 -13.911 1.00 95.38 72 ASP A CA 1
ATOM 586 C C . ASP A 1 72 ? -3.401 -4.083 -13.752 1.00 95.38 72 ASP A C 1
ATOM 588 O O . ASP A 1 72 ? -3.896 -4.866 -14.557 1.00 95.38 72 ASP A O 1
ATOM 592 N N . MET A 1 73 ? -4.105 -3.565 -12.737 1.00 97.81 73 MET A N 1
ATOM 593 C CA . MET A 1 73 ? -5.506 -3.885 -12.401 1.00 97.81 73 MET A CA 1
ATOM 594 C C . MET A 1 73 ? -6.303 -2.612 -12.038 1.00 97.81 73 MET A C 1
ATOM 596 O O . MET A 1 73 ? -6.736 -2.438 -10.894 1.00 97.81 73 MET A O 1
ATOM 600 N N . PRO A 1 74 ? -6.451 -1.657 -12.980 1.00 97.38 74 PRO A N 1
ATOM 601 C CA . PRO A 1 74 ? -7.066 -0.355 -12.713 1.00 97.38 74 PRO A CA 1
ATOM 602 C C . PRO A 1 74 ? -8.539 -0.437 -12.295 1.00 97.38 74 PRO A C 1
ATOM 604 O O . PRO A 1 74 ? -8.978 0.382 -11.489 1.00 97.38 74 PRO A O 1
ATOM 607 N N . VAL A 1 75 ? -9.302 -1.387 -12.846 1.00 98.50 75 VAL A N 1
ATOM 608 C CA . VAL A 1 75 ? -10.744 -1.515 -12.581 1.00 98.50 75 VAL A CA 1
ATO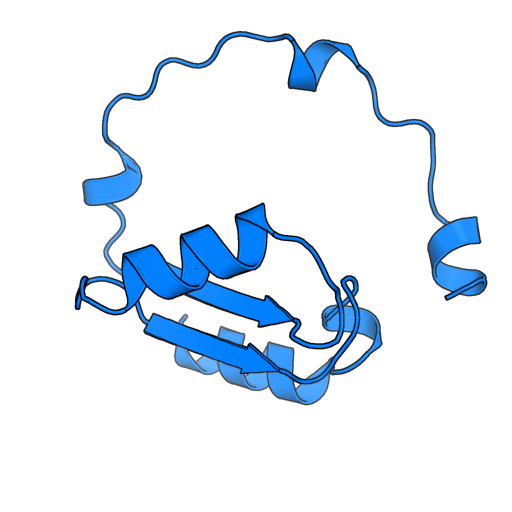M 609 C C . VAL A 1 75 ? -10.964 -2.075 -11.182 1.00 98.50 75 VAL A C 1
ATOM 611 O O . VAL A 1 75 ? -11.657 -1.457 -10.382 1.00 98.50 75 VAL A O 1
ATOM 614 N N . GLU A 1 76 ? -10.296 -3.175 -10.853 1.00 98.56 76 GLU A N 1
ATOM 615 C CA . GLU A 1 76 ? -10.384 -3.836 -9.554 1.00 98.56 76 GLU A CA 1
ATOM 616 C C . GLU A 1 76 ? -9.882 -2.918 -8.436 1.00 98.56 76 GLU A C 1
ATOM 618 O O . GLU A 1 76 ? -10.493 -2.825 -7.372 1.00 98.56 76 GLU A O 1
ATOM 623 N N . LEU A 1 77 ? -8.795 -2.178 -8.684 1.00 98.31 77 LEU A N 1
ATOM 624 C CA . LEU A 1 77 ? -8.332 -1.166 -7.742 1.00 98.31 77 LEU A CA 1
ATOM 625 C C . LEU A 1 77 ? -9.387 -0.075 -7.528 1.00 98.31 77 LEU A C 1
ATOM 627 O O . LEU A 1 77 ? -9.629 0.312 -6.387 1.00 98.31 77 LEU A O 1
ATOM 631 N N . ALA A 1 78 ? -10.012 0.429 -8.596 1.00 98.44 78 ALA A N 1
ATOM 632 C CA . ALA A 1 78 ? -11.046 1.453 -8.482 1.00 98.44 78 ALA A CA 1
ATOM 633 C C . ALA A 1 78 ? -12.269 0.946 -7.703 1.00 98.44 78 ALA A C 1
ATOM 635 O O . ALA A 1 78 ? -12.773 1.664 -6.843 1.00 98.44 78 ALA A O 1
ATOM 636 N N . GLU A 1 79 ? -12.708 -0.290 -7.947 1.00 98.38 79 GLU A N 1
ATOM 637 C CA . GLU A 1 79 ? -13.800 -0.928 -7.206 1.00 98.38 79 GLU A CA 1
ATOM 638 C C . GLU A 1 79 ? -13.486 -1.030 -5.710 1.00 98.38 79 GLU A C 1
ATOM 640 O O . GLU A 1 79 ? -14.306 -0.623 -4.887 1.00 98.38 79 GLU A O 1
ATOM 645 N N . ILE A 1 80 ? -12.277 -1.483 -5.354 1.00 98.06 80 ILE A N 1
ATOM 646 C CA . ILE A 1 80 ? -11.824 -1.533 -3.957 1.00 98.06 80 ILE A CA 1
ATOM 647 C C . ILE A 1 80 ? -11.842 -0.133 -3.337 1.00 98.06 80 ILE A C 1
ATOM 649 O O . ILE A 1 80 ? -12.367 0.045 -2.240 1.00 98.06 80 ILE A O 1
ATOM 653 N N . LEU A 1 81 ? -11.290 0.872 -4.026 1.00 97.19 81 LEU A N 1
ATOM 654 C CA . LEU A 1 81 ? -11.233 2.246 -3.521 1.00 97.19 81 LEU A CA 1
ATOM 655 C C . LEU A 1 81 ? -12.625 2.861 -3.326 1.00 97.19 81 LEU A C 1
ATOM 657 O O . LEU A 1 81 ? -12.819 3.601 -2.365 1.00 97.19 81 LEU A O 1
ATOM 661 N N . ILE A 1 82 ? -13.588 2.548 -4.197 1.00 97.75 82 ILE A N 1
ATOM 662 C CA . ILE A 1 82 ? -14.987 2.976 -4.050 1.00 97.75 82 ILE A CA 1
ATOM 663 C C . ILE A 1 82 ? -15.639 2.294 -2.842 1.00 97.75 82 ILE A C 1
ATOM 665 O O . ILE A 1 82 ? -16.352 2.949 -2.088 1.00 97.75 82 ILE A O 1
ATOM 669 N N . ASP A 1 83 ? -15.385 1.003 -2.635 1.00 95.81 83 ASP A N 1
ATOM 670 C CA . ASP A 1 83 ? -15.921 0.234 -1.507 1.00 95.81 83 ASP A CA 1
ATOM 671 C C . ASP A 1 83 ? -15.342 0.676 -0.146 1.00 95.81 83 ASP A C 1
ATOM 673 O O . ASP A 1 83 ? -16.035 0.602 0.872 1.00 95.81 83 ASP A O 1
ATOM 677 N N . VAL A 1 84 ? -14.097 1.171 -0.104 1.00 94.88 84 VAL A N 1
ATOM 678 C CA . VAL A 1 84 ? -13.466 1.650 1.143 1.00 94.88 84 VAL A CA 1
ATOM 679 C C . VAL A 1 84 ? -13.610 3.151 1.419 1.00 94.88 84 VAL A C 1
ATOM 681 O O . VAL A 1 84 ? -13.254 3.581 2.522 1.00 94.88 84 VAL A O 1
ATOM 684 N N . ALA A 1 85 ? -14.106 3.940 0.459 1.00 86.00 85 ALA A N 1
ATOM 685 C CA . ALA A 1 85 ? -14.381 5.374 0.622 1.00 86.00 85 ALA A CA 1
ATOM 686 C C . ALA A 1 85 ? -15.444 5.627 1.705 1.00 86.00 85 ALA A C 1
ATOM 688 O O . ALA A 1 85 ? -15.269 6.543 2.545 1.00 86.00 85 ALA A O 1
#

Sequence (85 aa):
RYWFESLATPQPIGTSLQEITLTGAINRVPKKCYIRATAYEHQYFQAYYDSLKSDSSWKLFDLHCGHIVMADMPVELAEILIDVA

pLDDT: mean 95.03, std 4.18, range [70.38, 98.56]

Radius of gyration: 15.27 Å; chains: 1; bounding box: 33×25×38 Å